Protein AF-A0A506U8W3-F1 (afdb_monomer_lite)

Radius of gyration: 16.43 Å; chains: 1; bounding box: 35×48×32 Å

Sequence (92 aa):
MG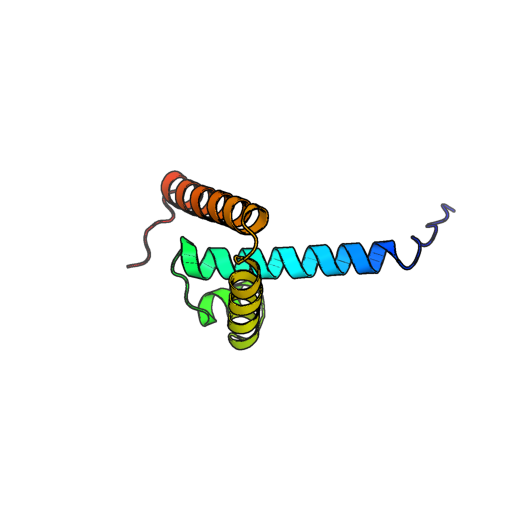QMGALPVGEERLQRRGGAHLRQMAMYVCHVALGLSLNEIGQGFGRDRTTVAYACRVVEDRRDDADYDAFVARIERLAIEIVVTLGLGDHG

Foldseek 3Di:
DDDPDDDPPVVVVVVVVVVLLVLLLVLQLCCPLVVDQLPVSCVVVVHDSVSSVVSNVVLVVVCVDVVSVVVSVVVSVVVNVVCVVVVVPDDD

pLDDT: mean 85.16, std 17.0, range [40.78, 98.0]

Organism: NCBI:txid2590451

InterPro domains:
  IPR010921 Trp repressor/replication initiator [G3DSA:1.10.1750.10] (9-83)
  IPR010921 Trp repressor/replication initiator [SSF48295] (17-77)
  IPR013159 Chromosomal replication initiator, DnaA C-terminal [PF08299] (19-58)
  IPR013159 Chromosomal replication initiator, DnaA C-terminal [SM00760] (10-59)
  IPR013159 Chromosomal replication initiator, DnaA C-terminal [cd06571] (20-60)

Secondary structure (DSSP, 8-state):
----PPPPTTHHHHHHHHHHHHHHHHHHHHHHTT---HHHHHHHHTS-HHHHHHHHHHHHTTTTSHHHHHHHHHHHHHHHHHHHHTT-----

Structure (mmCIF, N/CA/C/O backbone):
data_AF-A0A506U8W3-F1
#
_entry.id   AF-A0A506U8W3-F1
#
loop_
_atom_site.group_PDB
_atom_site.id
_atom_site.type_symbol
_atom_site.label_atom_id
_atom_site.label_alt_id
_atom_site.label_comp_id
_atom_site.label_asym_id
_atom_site.label_entity_id
_atom_site.label_seq_id
_atom_site.pdbx_PDB_ins_code
_atom_site.Cartn_x
_atom_site.Cartn_y
_atom_site.Cartn_z
_atom_site.occupancy
_atom_site.B_iso_or_equiv
_atom_site.auth_seq_id
_atom_site.auth_comp_id
_atom_site.auth_asym_id
_atom_site.auth_atom_id
_atom_site.pdbx_PDB_model_num
ATOM 1 N N . MET A 1 1 ? 21.924 35.792 9.337 1.00 45.66 1 MET A N 1
ATOM 2 C CA . MET A 1 1 ? 21.052 36.032 8.169 1.00 45.66 1 MET A CA 1
ATOM 3 C C . MET A 1 1 ? 21.389 35.014 7.082 1.00 45.66 1 MET A C 1
ATOM 5 O O . MET A 1 1 ? 22.280 35.262 6.285 1.00 45.66 1 MET A O 1
ATOM 9 N N . GLY A 1 2 ? 20.769 33.831 7.116 1.00 50.78 2 GLY A N 1
ATOM 10 C CA . GLY A 1 2 ? 20.945 32.787 6.098 1.00 50.78 2 GLY A CA 1
ATOM 11 C C . GLY A 1 2 ? 19.735 32.779 5.173 1.00 50.78 2 GLY A C 1
ATOM 12 O O . GLY A 1 2 ? 18.608 32.679 5.649 1.00 50.78 2 GLY A O 1
ATOM 13 N N . GLN A 1 3 ? 19.968 32.954 3.876 1.00 53.59 3 GLN A N 1
ATOM 14 C CA . GLN A 1 3 ? 18.917 33.003 2.866 1.00 53.59 3 GLN A CA 1
ATOM 15 C C . GLN A 1 3 ? 18.348 31.594 2.655 1.00 53.59 3 GLN A C 1
ATOM 17 O O . GLN A 1 3 ? 19.023 30.731 2.097 1.00 53.59 3 GLN A O 1
ATOM 22 N N . MET A 1 4 ? 17.111 31.364 3.101 1.00 49.62 4 MET A N 1
ATOM 23 C CA . MET A 1 4 ? 16.310 30.203 2.708 1.00 49.62 4 MET A CA 1
ATOM 24 C C . MET A 1 4 ? 15.828 30.452 1.273 1.00 49.62 4 MET A C 1
ATOM 26 O O . MET A 1 4 ? 14.772 31.043 1.052 1.00 49.62 4 MET A O 1
ATOM 30 N N . GLY A 1 5 ? 16.669 30.104 0.297 1.00 53.69 5 GLY A N 1
ATOM 31 C CA . GLY A 1 5 ? 16.329 30.184 -1.121 1.00 53.69 5 GLY A CA 1
ATOM 32 C C . GLY A 1 5 ? 15.113 29.311 -1.416 1.00 53.69 5 GLY A C 1
ATOM 33 O O . GLY A 1 5 ? 15.108 28.123 -1.101 1.00 53.69 5 GLY A O 1
ATOM 34 N N . ALA A 1 6 ? 14.072 29.917 -1.982 1.00 59.94 6 ALA A N 1
ATOM 35 C CA . ALA A 1 6 ? 12.876 29.222 -2.429 1.00 59.94 6 ALA A CA 1
ATOM 36 C C . ALA A 1 6 ? 13.254 28.125 -3.437 1.00 59.94 6 ALA A C 1
ATOM 38 O O . ALA A 1 6 ? 13.867 28.413 -4.468 1.00 59.94 6 ALA A O 1
ATOM 39 N N . LEU A 1 7 ? 12.894 26.876 -3.136 1.00 58.16 7 LEU A N 1
ATOM 40 C CA . LEU A 1 7 ? 13.006 25.771 -4.085 1.00 58.16 7 LEU A CA 1
ATOM 41 C C . LEU A 1 7 ? 12.114 26.070 -5.305 1.00 58.16 7 LEU A C 1
ATOM 43 O O . LEU A 1 7 ? 11.014 26.607 -5.140 1.00 58.16 7 LEU A O 1
ATOM 47 N N . PRO A 1 8 ? 12.556 25.764 -6.537 1.00 55.50 8 PRO A N 1
ATOM 48 C CA . PRO A 1 8 ? 11.778 26.035 -7.734 1.00 55.50 8 PRO A CA 1
ATOM 49 C C . PRO A 1 8 ? 1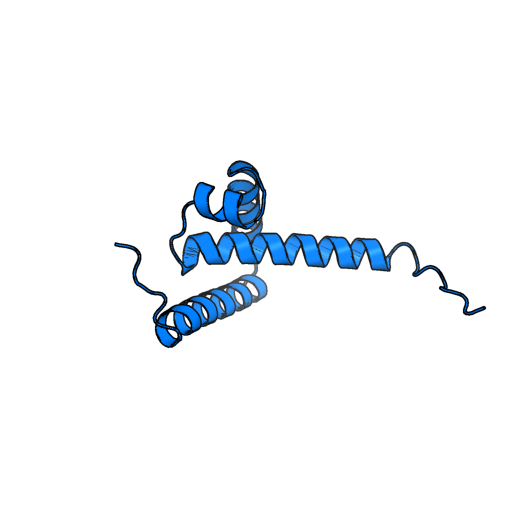0.425 25.319 -7.653 1.00 55.50 8 PRO A C 1
ATOM 51 O O . PRO A 1 8 ? 10.337 24.118 -7.406 1.00 55.50 8 PRO A O 1
ATOM 54 N N . VAL A 1 9 ? 9.355 26.071 -7.923 1.00 59.59 9 VAL A N 1
ATOM 55 C CA . VAL A 1 9 ? 7.928 25.715 -7.765 1.00 59.59 9 VAL A CA 1
ATOM 56 C C . VAL A 1 9 ? 7.516 24.403 -8.485 1.00 59.59 9 VAL A C 1
ATOM 58 O O . VAL A 1 9 ? 6.403 23.907 -8.301 1.00 59.59 9 VAL A O 1
ATOM 61 N N . GLY A 1 10 ? 8.392 23.801 -9.300 1.00 56.91 10 GLY A N 1
ATOM 62 C CA . GLY A 1 10 ? 8.233 22.475 -9.911 1.00 56.91 10 GLY A CA 1
ATOM 63 C C . GLY A 1 10 ? 8.607 21.287 -9.009 1.00 56.91 10 GLY A C 1
ATOM 64 O O . GLY A 1 10 ? 7.894 20.280 -9.023 1.00 56.91 10 GLY A O 1
ATOM 65 N N . GLU A 1 11 ? 9.653 21.404 -8.188 1.00 55.66 11 GLU A N 1
ATOM 66 C CA . GLU A 1 11 ? 10.155 20.315 -7.332 1.00 55.66 11 GLU A CA 1
ATOM 67 C C . GLU A 1 11 ? 9.216 20.051 -6.153 1.00 55.66 11 GLU A C 1
ATOM 69 O O . GLU A 1 11 ? 8.894 18.903 -5.855 1.00 55.66 11 GLU A O 1
ATOM 74 N N . GLU A 1 12 ? 8.652 21.105 -5.556 1.00 62.09 12 GLU A N 1
ATOM 75 C CA . GLU A 1 12 ? 7.658 20.967 -4.487 1.00 62.09 12 GLU A CA 1
ATOM 76 C C . GLU A 1 12 ? 6.397 20.223 -4.943 1.00 62.09 12 GLU A C 1
ATOM 78 O O . GLU A 1 12 ? 5.831 19.427 -4.192 1.00 62.09 12 GLU A O 1
ATOM 83 N N . ARG A 1 13 ? 5.931 20.455 -6.178 1.00 57.78 13 ARG A N 1
ATOM 84 C CA . ARG A 1 13 ? 4.752 19.754 -6.710 1.00 57.78 13 ARG A CA 1
ATOM 85 C C . ARG A 1 13 ? 5.049 18.287 -6.985 1.00 57.78 13 ARG A C 1
ATOM 87 O O . ARG A 1 13 ? 4.193 17.449 -6.707 1.00 57.78 13 ARG A O 1
ATOM 94 N N . LEU A 1 14 ? 6.233 17.977 -7.510 1.00 53.38 14 LEU A N 1
ATOM 95 C CA . LEU A 1 14 ? 6.684 16.602 -7.708 1.00 53.38 14 LEU A CA 1
ATOM 96 C C . LEU A 1 14 ? 6.833 15.878 -6.364 1.00 53.38 14 LEU A C 1
ATOM 98 O O . LEU A 1 14 ? 6.323 14.772 -6.217 1.00 53.38 14 LEU A O 1
ATOM 102 N N . GLN A 1 15 ? 7.403 16.542 -5.358 1.00 65.50 15 GLN A N 1
ATOM 103 C CA . GLN A 1 15 ? 7.549 16.005 -4.007 1.00 65.50 15 GLN A CA 1
ATOM 104 C C . GLN A 1 15 ? 6.191 15.753 -3.340 1.00 65.50 15 GLN A C 1
ATOM 106 O O . GLN A 1 15 ? 5.959 14.693 -2.756 1.00 65.50 15 GLN A O 1
ATOM 111 N N . ARG A 1 16 ? 5.241 16.689 -3.477 1.00 62.75 16 ARG A N 1
ATOM 112 C CA . ARG A 1 16 ? 3.860 16.517 -2.992 1.00 62.75 16 ARG A CA 1
ATOM 113 C C . ARG A 1 16 ? 3.143 15.373 -3.715 1.00 62.75 16 ARG A C 1
ATOM 115 O O . ARG A 1 16 ? 2.413 14.623 -3.066 1.00 62.75 16 ARG A O 1
ATOM 122 N N . ARG A 1 17 ? 3.359 15.215 -5.028 1.00 62.44 17 ARG A N 1
ATOM 123 C CA . ARG A 1 17 ? 2.823 14.102 -5.833 1.00 62.44 17 ARG A CA 1
ATOM 124 C C . ARG A 1 17 ? 3.425 12.758 -5.422 1.00 62.44 17 ARG A C 1
ATOM 126 O O . ARG A 1 17 ? 2.670 11.811 -5.227 1.00 62.44 17 ARG A O 1
ATOM 133 N N . GLY A 1 18 ? 4.736 12.702 -5.194 1.00 71.12 18 GLY A N 1
ATOM 134 C CA . GLY A 1 18 ? 5.415 11.529 -4.641 1.00 71.12 18 GLY A CA 1
ATOM 135 C C . GLY A 1 18 ? 4.856 11.149 -3.269 1.00 71.12 18 GLY A C 1
ATOM 136 O O . GLY A 1 18 ? 4.493 9.999 -3.041 1.00 71.12 18 GLY A O 1
ATOM 137 N N . GLY A 1 19 ? 4.655 12.131 -2.385 1.00 81.75 19 GLY A N 1
ATOM 138 C CA . GLY A 1 19 ? 4.047 11.907 -1.071 1.00 81.75 19 GLY A CA 1
ATOM 139 C C . GLY A 1 19 ? 2.582 11.454 -1.126 1.00 81.75 19 GLY A C 1
ATOM 140 O O . GLY A 1 19 ? 2.150 10.657 -0.295 1.00 81.75 19 GLY A O 1
ATOM 141 N N . ALA A 1 20 ? 1.798 11.933 -2.097 1.00 87.94 20 ALA A N 1
ATOM 142 C CA . ALA A 1 20 ? 0.425 11.469 -2.301 1.00 87.94 20 ALA A CA 1
ATOM 143 C C . ALA A 1 20 ? 0.389 10.000 -2.739 1.00 87.94 20 ALA A C 1
ATOM 145 O O . ALA A 1 20 ? -0.354 9.216 -2.153 1.00 87.94 20 ALA A O 1
ATOM 146 N N . HIS A 1 21 ? 1.248 9.630 -3.685 1.00 89.88 21 HIS A N 1
ATOM 147 C CA . HIS A 1 21 ? 1.364 8.260 -4.161 1.00 89.88 21 HIS A CA 1
ATOM 148 C C . HIS A 1 21 ? 1.823 7.296 -3.058 1.00 89.88 21 HIS A C 1
ATOM 150 O O . HIS A 1 21 ? 1.278 6.204 -2.916 1.00 89.88 21 HIS A O 1
ATOM 156 N N . LEU A 1 22 ? 2.816 7.681 -2.252 1.00 91.31 22 LEU A N 1
ATOM 157 C CA . LEU A 1 22 ? 3.284 6.849 -1.139 1.00 91.31 22 LEU A CA 1
ATOM 158 C C . LEU A 1 22 ? 2.170 6.582 -0.124 1.00 91.31 22 LEU A C 1
ATOM 160 O O . LEU A 1 22 ? 2.011 5.451 0.323 1.00 91.31 22 LEU A O 1
ATOM 164 N N . ARG A 1 23 ? 1.352 7.594 0.195 1.00 94.19 23 ARG A N 1
ATOM 165 C CA . ARG A 1 23 ? 0.184 7.402 1.068 1.00 94.19 23 ARG A CA 1
ATOM 166 C C . ARG A 1 23 ? -0.848 6.463 0.457 1.00 94.19 23 ARG A C 1
ATOM 168 O O . ARG A 1 23 ? -1.398 5.644 1.182 1.00 94.19 23 ARG A O 1
ATOM 175 N N . GLN A 1 24 ? -1.100 6.571 -0.846 1.00 96.06 24 GLN A N 1
ATOM 176 C CA . GLN A 1 24 ? -2.035 5.680 -1.531 1.00 96.06 24 GLN A CA 1
ATOM 177 C C . GLN A 1 24 ? -1.555 4.224 -1.488 1.00 96.06 24 GLN A C 1
ATOM 179 O O . GLN A 1 24 ? -2.333 3.343 -1.138 1.00 96.06 24 GLN A O 1
ATOM 184 N N . MET A 1 25 ? -0.262 3.988 -1.740 1.00 96.00 25 MET A N 1
ATOM 185 C CA . MET A 1 25 ? 0.341 2.658 -1.596 1.00 96.00 25 MET A CA 1
ATOM 186 C C . MET A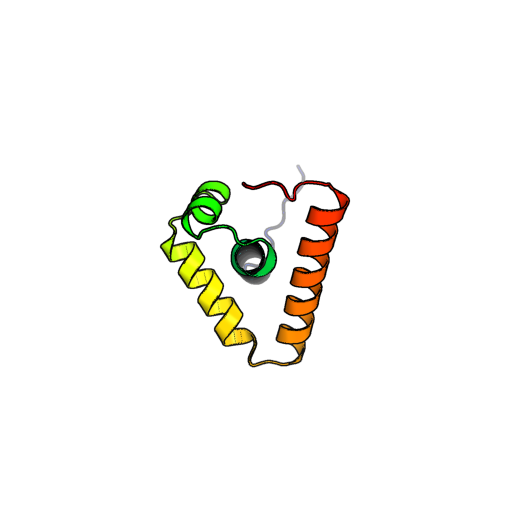 1 25 ? 0.277 2.139 -0.162 1.00 96.00 25 MET A C 1
ATOM 188 O O . MET A 1 25 ? -0.095 0.991 0.040 1.00 96.00 25 MET A O 1
ATOM 192 N N . ALA A 1 26 ? 0.596 2.967 0.836 1.00 95.44 26 ALA A N 1
ATOM 193 C CA . ALA A 1 26 ? 0.527 2.553 2.235 1.00 95.44 26 ALA A CA 1
ATOM 194 C C . ALA A 1 26 ? -0.898 2.127 2.627 1.00 95.44 26 ALA A C 1
ATOM 196 O O . ALA A 1 26 ? -1.083 1.064 3.210 1.00 95.44 26 ALA A O 1
ATOM 197 N N . MET A 1 27 ? -1.907 2.915 2.239 1.00 97.31 27 MET A N 1
ATOM 198 C CA . MET A 1 27 ? -3.319 2.579 2.447 1.00 97.31 27 MET A CA 1
ATOM 199 C C . MET A 1 27 ? -3.711 1.261 1.768 1.00 97.31 27 MET A C 1
ATOM 201 O O . MET A 1 27 ? -4.375 0.437 2.390 1.00 97.31 27 MET A O 1
ATOM 205 N N . TYR A 1 28 ? -3.284 1.051 0.519 1.00 97.81 28 TYR A N 1
ATOM 206 C CA . TYR A 1 28 ? -3.549 -0.184 -0.221 1.00 97.81 28 TYR A CA 1
ATOM 207 C C . TYR A 1 28 ? -2.916 -1.406 0.451 1.00 97.81 28 TYR A C 1
ATOM 209 O O . TYR A 1 28 ? -3.605 -2.388 0.698 1.00 97.81 28 TYR A O 1
ATOM 217 N N . VAL A 1 29 ? -1.635 -1.328 0.822 1.00 96.81 29 VAL A N 1
ATOM 218 C CA . VAL A 1 29 ? -0.913 -2.434 1.470 1.00 96.81 29 VAL A CA 1
ATOM 219 C C . VAL A 1 29 ? -1.531 -2.776 2.828 1.00 96.81 29 VAL A C 1
ATOM 221 O O . VAL A 1 29 ? -1.708 -3.952 3.130 1.00 96.81 29 VAL A O 1
ATOM 224 N N . CYS A 1 30 ? -1.935 -1.781 3.625 1.00 95.81 30 CYS A N 1
ATOM 225 C CA . CYS A 1 30 ? -2.672 -2.028 4.868 1.00 95.81 30 CYS A CA 1
ATOM 226 C C . CYS A 1 30 ? -3.989 -2.784 4.632 1.00 95.81 30 CYS A C 1
ATOM 228 O O . CYS A 1 30 ? -4.355 -3.634 5.438 1.00 95.81 30 CYS A O 1
ATOM 230 N N . HIS A 1 31 ? -4.696 -2.490 3.539 1.00 96.88 31 HIS A N 1
ATOM 231 C CA . HIS A 1 31 ? -5.951 -3.164 3.224 1.00 96.88 31 HIS A CA 1
ATOM 232 C C . HIS A 1 31 ? -5.731 -4.584 2.690 1.00 96.88 31 HIS A C 1
ATOM 234 O O . HIS A 1 31 ? -6.317 -5.534 3.199 1.00 96.88 31 HIS A O 1
ATOM 240 N N . VAL A 1 32 ? -4.876 -4.728 1.676 1.00 95.69 32 VAL A N 1
ATOM 241 C CA . VAL A 1 32 ? -4.707 -5.976 0.918 1.00 95.69 32 VAL A CA 1
ATOM 242 C C . VAL A 1 32 ? -3.794 -6.962 1.636 1.00 95.69 32 VAL A C 1
ATOM 244 O O . VAL A 1 32 ? -4.126 -8.138 1.734 1.00 95.69 32 VAL A O 1
ATOM 247 N N . ALA A 1 33 ? -2.654 -6.500 2.154 1.00 93.88 33 ALA A N 1
ATOM 248 C CA . ALA A 1 33 ? -1.658 -7.381 2.759 1.00 93.88 33 ALA A CA 1
ATOM 249 C C . ALA A 1 33 ? -1.926 -7.640 4.247 1.00 93.88 33 ALA A C 1
ATOM 251 O O . ALA A 1 33 ? -1.614 -8.720 4.740 1.00 93.88 33 ALA A O 1
ATOM 252 N N . LEU A 1 34 ? -2.490 -6.659 4.965 1.00 91.38 34 LEU A N 1
ATOM 253 C CA . LEU A 1 34 ? -2.725 -6.753 6.414 1.00 91.38 34 LEU A CA 1
ATOM 254 C C . LEU A 1 34 ? -4.198 -6.980 6.789 1.00 91.38 34 LEU A C 1
ATOM 256 O O . LEU A 1 34 ? -4.500 -7.153 7.964 1.00 91.38 34 LEU A O 1
ATOM 260 N N . GLY A 1 35 ? -5.117 -6.965 5.818 1.00 93.88 35 GLY A N 1
ATOM 261 C CA . GLY A 1 35 ? -6.537 -7.250 6.042 1.00 93.88 35 GLY A CA 1
ATOM 262 C C . GLY A 1 35 ? -7.308 -6.172 6.813 1.00 93.88 35 GLY A C 1
ATOM 263 O O . GLY A 1 35 ? -8.451 -6.410 7.198 1.00 93.88 35 GLY A O 1
ATOM 264 N N . LEU A 1 36 ? -6.724 -4.988 7.033 1.00 94.94 36 LEU A N 1
ATOM 265 C CA . LEU A 1 36 ? -7.392 -3.913 7.767 1.00 94.94 36 LEU A CA 1
ATOM 266 C C . LEU A 1 36 ? -8.582 -3.366 6.969 1.00 94.94 36 LEU A C 1
ATOM 268 O O . LEU A 1 36 ? -8.527 -3.196 5.743 1.00 94.94 36 LEU A O 1
ATOM 272 N N . SER A 1 37 ? -9.666 -3.027 7.663 1.00 97.12 37 SER A N 1
ATOM 273 C CA . SER A 1 37 ? -10.824 -2.414 7.019 1.00 97.12 37 SER A CA 1
ATOM 274 C C . SER A 1 37 ? -10.524 -0.978 6.571 1.00 97.12 37 SER A C 1
ATOM 276 O O . SER A 1 37 ? -9.713 -0.257 7.156 1.00 97.12 37 SER A O 1
ATOM 278 N N . LEU A 1 38 ? -11.254 -0.502 5.556 1.00 97.06 38 LEU A N 1
ATOM 279 C CA . LEU A 1 38 ? -11.132 0.880 5.068 1.00 97.06 38 LEU A CA 1
ATOM 280 C C . LEU A 1 38 ? -11.391 1.928 6.165 1.00 97.06 38 LEU A C 1
ATOM 282 O O . LEU A 1 38 ? -10.859 3.034 6.094 1.00 97.06 38 LEU A O 1
ATOM 286 N N . ASN A 1 39 ? -12.211 1.588 7.166 1.00 97.44 39 ASN A N 1
ATOM 287 C CA . ASN A 1 39 ? -12.487 2.455 8.308 1.00 97.44 39 ASN A CA 1
ATOM 288 C C . ASN A 1 39 ? -11.289 2.532 9.257 1.00 97.44 39 ASN A C 1
ATOM 290 O O . ASN A 1 39 ? -10.899 3.635 9.624 1.00 97.44 39 ASN A O 1
ATOM 294 N N . GLU A 1 40 ? -10.687 1.399 9.626 1.00 97.12 40 GLU A N 1
ATOM 295 C CA . GLU A 1 40 ? -9.503 1.364 10.500 1.00 97.12 40 GLU A CA 1
ATOM 296 C C . GLU A 1 40 ? -8.335 2.126 9.875 1.00 97.12 40 GLU A C 1
ATOM 298 O O . GLU A 1 40 ? -7.713 2.971 10.522 1.00 97.12 40 GLU A O 1
ATOM 303 N N . ILE A 1 41 ? -8.106 1.910 8.578 1.00 97.38 41 ILE A N 1
ATOM 304 C CA . ILE A 1 41 ? -7.089 2.635 7.814 1.00 97.38 41 ILE A CA 1
ATOM 305 C C . ILE A 1 41 ? -7.438 4.125 7.751 1.00 97.38 41 ILE A C 1
ATOM 307 O O . ILE A 1 41 ? -6.581 4.974 7.986 1.00 97.38 41 ILE A O 1
ATOM 311 N N . GLY A 1 42 ? -8.697 4.468 7.468 1.00 96.81 42 GLY A N 1
ATOM 312 C CA . GLY A 1 42 ? -9.153 5.856 7.433 1.00 96.81 42 GLY A CA 1
ATOM 313 C C . GLY A 1 42 ? -8.849 6.581 8.743 1.00 96.81 42 GLY A C 1
ATOM 314 O O . GLY A 1 42 ? -8.204 7.630 8.730 1.00 96.81 42 GLY A O 1
ATOM 315 N N . GLN A 1 43 ? -9.205 5.973 9.875 1.00 96.81 43 GLN A N 1
ATOM 316 C CA . GLN A 1 43 ? -8.921 6.532 11.195 1.00 96.81 43 GLN A CA 1
ATOM 317 C C . GLN A 1 43 ? -7.418 6.665 11.458 1.00 96.81 43 GLN A C 1
ATOM 319 O O . GLN A 1 43 ? -6.969 7.736 11.866 1.00 96.81 43 GLN A O 1
ATOM 324 N N . GLY A 1 44 ? -6.622 5.635 11.148 1.00 95.00 44 GLY A N 1
ATOM 325 C CA . GLY A 1 44 ? -5.166 5.669 11.327 1.00 95.00 44 GLY A CA 1
ATOM 326 C C . GLY A 1 44 ? -4.469 6.766 10.513 1.00 95.00 44 GLY A C 1
ATOM 327 O O . GLY A 1 44 ? -3.487 7.352 10.963 1.00 95.00 44 GLY A O 1
ATOM 328 N N . PHE A 1 45 ? -5.001 7.099 9.334 1.00 93.50 45 PHE A N 1
ATOM 329 C CA . PHE A 1 45 ? -4.466 8.151 8.464 1.00 93.50 45 PHE A CA 1
ATOM 330 C C . PHE A 1 45 ? -5.164 9.515 8.629 1.00 93.50 45 PHE A C 1
ATOM 332 O O . PHE A 1 45 ? -4.787 10.474 7.944 1.00 93.50 45 PHE A O 1
ATOM 339 N N . GLY A 1 46 ? -6.179 9.626 9.495 1.00 95.19 46 GLY A N 1
ATOM 340 C CA . GLY A 1 46 ? -6.997 10.833 9.653 1.00 95.19 46 GLY A CA 1
ATOM 341 C C . GLY A 1 46 ? -7.764 11.212 8.380 1.00 95.19 46 GLY A C 1
ATOM 342 O O . GLY A 1 46 ? -7.837 12.389 8.021 1.00 95.19 46 GLY A O 1
ATOM 343 N N . ARG A 1 47 ? -8.263 10.216 7.640 1.00 95.88 47 ARG A N 1
ATOM 344 C CA . ARG A 1 47 ? -8.974 10.358 6.360 1.00 95.88 47 ARG A CA 1
ATOM 345 C C . ARG A 1 47 ? -10.302 9.612 6.373 1.00 95.88 47 ARG A C 1
ATOM 347 O O . ARG A 1 47 ? -10.484 8.642 7.095 1.00 95.88 47 ARG A O 1
ATOM 354 N N . ASP A 1 48 ? -11.216 10.038 5.507 1.00 97.00 48 ASP A N 1
ATOM 355 C CA . ASP A 1 48 ? -12.467 9.312 5.299 1.00 97.00 48 ASP A CA 1
ATOM 356 C C . ASP A 1 48 ? -12.217 7.964 4.598 1.00 97.00 48 ASP A C 1
ATOM 358 O O . ASP A 1 48 ? -11.348 7.859 3.725 1.00 97.00 48 ASP A O 1
ATOM 362 N N . ARG A 1 49 ? -13.021 6.944 4.919 1.00 97.00 49 ARG A N 1
ATOM 363 C CA . ARG A 1 49 ? -12.945 5.607 4.301 1.00 97.00 49 ARG A CA 1
ATOM 364 C C . ARG A 1 49 ? -13.023 5.640 2.768 1.00 97.00 49 ARG A C 1
ATOM 366 O O . ARG A 1 49 ? -12.433 4.794 2.103 1.00 97.00 49 ARG A O 1
ATOM 373 N N . THR A 1 50 ? -13.717 6.622 2.185 1.00 97.88 50 THR A N 1
ATOM 374 C CA . THR A 1 50 ? -13.792 6.815 0.727 1.00 97.88 50 THR A CA 1
ATOM 375 C C . THR A 1 50 ? -12.464 7.282 0.136 1.00 97.88 50 THR A C 1
ATOM 377 O O . THR A 1 50 ? -12.146 6.927 -0.995 1.00 97.88 50 THR A O 1
ATOM 380 N N . THR A 1 51 ? -11.640 8.002 0.907 1.00 97.12 51 THR A N 1
ATOM 381 C CA . THR A 1 51 ? -10.266 8.347 0.507 1.00 97.12 51 THR A CA 1
ATOM 382 C C . THR A 1 51 ? -9.399 7.094 0.432 1.00 97.12 51 THR A C 1
ATOM 384 O O . THR A 1 51 ? -8.605 6.961 -0.496 1.00 97.12 51 THR A O 1
ATOM 387 N N . VAL A 1 52 ? -9.573 6.160 1.372 1.00 97.75 52 VAL A N 1
ATOM 388 C CA . VAL A 1 52 ? -8.877 4.864 1.361 1.00 97.75 52 VAL A CA 1
ATOM 389 C C . VAL A 1 52 ? -9.344 4.015 0.179 1.00 97.75 52 VAL A C 1
ATOM 391 O O . VAL A 1 52 ? -8.516 3.481 -0.551 1.00 97.75 52 VAL A O 1
ATOM 394 N N . ALA A 1 53 ? -10.655 3.958 -0.079 1.00 98.00 53 ALA A N 1
ATOM 395 C CA . ALA A 1 53 ? -11.203 3.273 -1.251 1.00 98.00 53 ALA A CA 1
ATOM 396 C C . ALA A 1 53 ? -10.647 3.851 -2.565 1.00 98.00 53 ALA A C 1
ATOM 398 O O . ALA A 1 53 ? -10.234 3.107 -3.452 1.00 98.00 53 ALA A O 1
ATOM 399 N N . TYR A 1 54 ? -10.584 5.183 -2.668 1.00 97.81 54 TYR A N 1
ATOM 400 C CA . TYR A 1 54 ? -9.980 5.865 -3.810 1.00 97.81 54 TYR A CA 1
ATOM 401 C C . TYR A 1 54 ? -8.495 5.519 -3.958 1.00 97.81 54 TYR A C 1
ATOM 403 O O . TYR A 1 54 ? -8.047 5.220 -5.059 1.00 97.81 54 TYR A O 1
ATOM 411 N N . ALA A 1 55 ? -7.733 5.519 -2.861 1.00 97.12 55 ALA A N 1
ATOM 412 C CA . ALA A 1 55 ? -6.334 5.108 -2.872 1.00 97.12 55 ALA A CA 1
ATOM 413 C C . ALA A 1 55 ? -6.156 3.671 -3.374 1.00 97.12 55 ALA A C 1
ATOM 415 O O . ALA A 1 55 ? -5.297 3.441 -4.221 1.00 97.12 55 ALA A O 1
ATOM 416 N N . CYS A 1 56 ? -6.989 2.739 -2.902 1.00 97.94 56 CYS A N 1
ATOM 417 C CA . CYS A 1 56 ? -6.917 1.346 -3.330 1.00 97.94 56 CYS A CA 1
ATOM 418 C C . CYS A 1 56 ? -7.169 1.215 -4.831 1.00 97.94 56 CYS A C 1
ATOM 420 O O . CYS A 1 56 ? -6.381 0.590 -5.529 1.00 97.94 56 CYS A O 1
ATOM 422 N N . ARG A 1 57 ? -8.208 1.889 -5.335 1.00 97.81 57 ARG A N 1
ATOM 423 C CA . ARG A 1 57 ? -8.513 1.916 -6.766 1.00 97.81 57 ARG A CA 1
ATOM 424 C C . ARG A 1 57 ? -7.363 2.486 -7.597 1.00 97.81 57 ARG A C 1
ATOM 426 O O . ARG A 1 57 ? -7.004 1.897 -8.600 1.00 97.81 57 ARG A O 1
ATOM 433 N N . VAL A 1 58 ? -6.772 3.608 -7.181 1.00 96.94 58 VAL A N 1
ATOM 434 C CA . VAL A 1 58 ? -5.649 4.229 -7.910 1.00 96.94 58 VAL A CA 1
ATOM 435 C C . VAL A 1 58 ? -4.439 3.299 -7.994 1.00 96.94 58 VAL A C 1
ATOM 437 O O . VAL A 1 58 ? -3.745 3.297 -9.007 1.00 96.94 58 VAL A O 1
ATOM 440 N N . VAL A 1 59 ? -4.158 2.544 -6.929 1.00 96.81 59 VAL A N 1
ATOM 441 C CA . VAL A 1 59 ? -3.067 1.565 -6.938 1.00 96.81 59 VAL A CA 1
ATOM 442 C C . VAL A 1 59 ? -3.416 0.397 -7.855 1.00 96.81 59 VAL A C 1
ATOM 4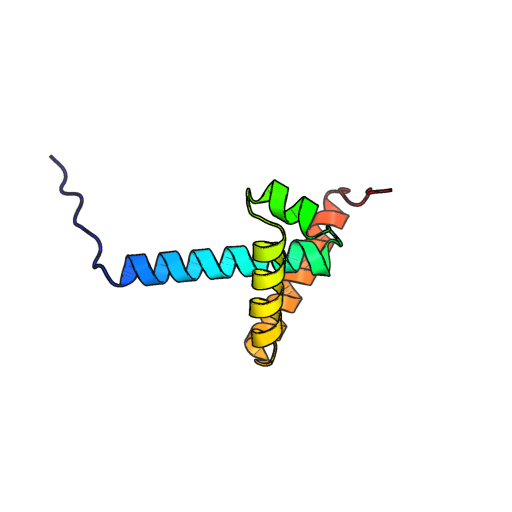44 O O . VAL A 1 59 ? -2.583 0.063 -8.689 1.00 96.81 59 VAL A O 1
ATOM 447 N N . GLU A 1 60 ? -4.628 -0.154 -7.751 1.00 96.81 60 GLU A N 1
ATOM 448 C CA . GLU A 1 60 ? -5.099 -1.278 -8.570 1.00 96.81 60 GLU A CA 1
ATOM 449 C C . GLU A 1 60 ? -5.100 -0.944 -10.065 1.00 96.81 60 GLU A C 1
ATOM 451 O O . GLU A 1 60 ? -4.493 -1.662 -10.849 1.00 96.81 60 GLU A O 1
ATOM 456 N N . ASP A 1 61 ? -5.652 0.213 -10.444 1.00 96.94 61 ASP A N 1
ATOM 457 C CA . ASP A 1 61 ? -5.670 0.705 -11.829 1.00 96.94 61 ASP A CA 1
ATOM 458 C C . ASP A 1 61 ? -4.241 0.862 -12.404 1.00 96.94 61 ASP A C 1
ATOM 460 O O . ASP A 1 61 ? -4.047 0.895 -13.616 1.00 96.94 61 ASP A O 1
ATOM 464 N N . ARG A 1 62 ? -3.215 0.986 -11.548 1.00 95.50 62 ARG A N 1
ATOM 465 C CA . ARG A 1 62 ? -1.809 1.096 -11.963 1.00 95.50 62 ARG A CA 1
ATOM 466 C C . ARG A 1 62 ? -1.084 -0.257 -12.013 1.00 95.50 62 ARG A C 1
ATOM 468 O O . ARG A 1 62 ? -0.019 -0.326 -12.624 1.00 95.50 62 ARG A O 1
ATOM 475 N N . ARG A 1 63 ? -1.629 -1.322 -11.411 1.00 95.94 63 ARG A N 1
ATOM 476 C CA . ARG A 1 63 ? -1.034 -2.677 -11.439 1.00 95.94 63 ARG A CA 1
ATOM 477 C C . ARG A 1 63 ? -1.088 -3.340 -12.820 1.00 95.94 63 ARG A C 1
ATOM 479 O O . ARG A 1 63 ? -0.451 -4.367 -13.009 1.00 95.94 63 ARG A O 1
ATOM 486 N N . ASP A 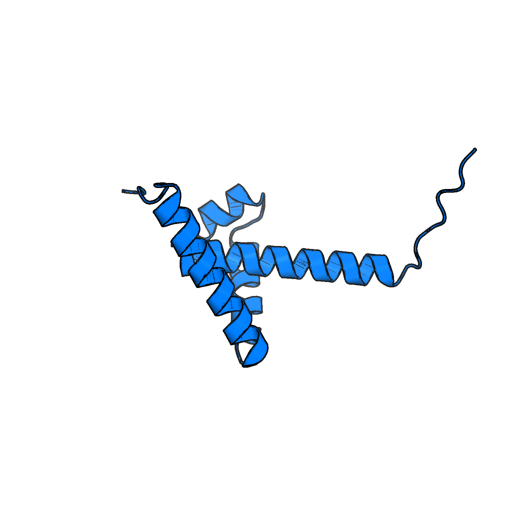1 64 ? -1.745 -2.723 -13.802 1.00 95.50 64 ASP A N 1
ATOM 487 C CA . ASP A 1 64 ? -1.632 -3.118 -15.214 1.00 95.50 64 ASP A CA 1
ATOM 488 C C . ASP A 1 64 ? -0.198 -2.949 -15.768 1.00 95.50 64 ASP A C 1
ATOM 490 O O . ASP A 1 64 ? 0.176 -3.580 -16.758 1.00 95.50 64 ASP A O 1
ATOM 494 N N . ASP A 1 65 ? 0.625 -2.106 -15.136 1.00 97.19 65 ASP A N 1
ATOM 495 C CA . ASP A 1 65 ? 2.052 -1.972 -15.431 1.00 97.19 65 ASP A CA 1
ATOM 496 C C . ASP A 1 65 ? 2.863 -3.026 -14.659 1.00 97.19 65 ASP A C 1
ATOM 498 O O . ASP A 1 65 ? 2.864 -3.050 -13.427 1.00 97.19 65 ASP A O 1
ATOM 502 N N . ALA A 1 66 ? 3.582 -3.886 -15.385 1.00 96.56 66 ALA A N 1
ATOM 503 C CA . ALA A 1 66 ? 4.295 -5.024 -14.804 1.00 96.56 66 ALA A CA 1
ATOM 504 C C . ALA A 1 66 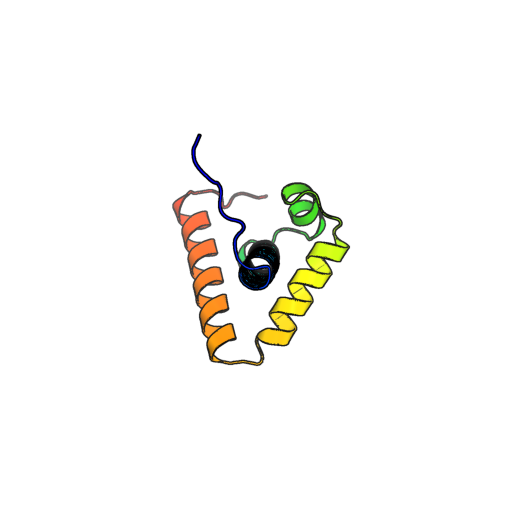? 5.423 -4.626 -13.830 1.00 96.56 66 ALA A C 1
ATOM 506 O O . ALA A 1 66 ? 5.657 -5.324 -12.840 1.00 96.56 66 ALA A O 1
ATOM 507 N N . ASP A 1 67 ? 6.114 -3.510 -14.079 1.00 96.25 67 ASP A N 1
ATOM 508 C CA . ASP A 1 67 ? 7.185 -3.038 -13.196 1.00 96.25 67 ASP A CA 1
ATOM 509 C C . ASP A 1 67 ? 6.594 -2.487 -11.893 1.00 96.25 67 ASP A C 1
ATOM 511 O O . ASP A 1 67 ? 7.118 -2.724 -10.796 1.00 96.25 67 ASP A O 1
ATOM 515 N N . TYR A 1 68 ? 5.473 -1.772 -12.002 1.00 94.06 68 TYR A N 1
ATOM 516 C CA . TYR A 1 68 ? 4.725 -1.280 -10.857 1.00 94.06 68 TYR A CA 1
ATOM 517 C C . TYR A 1 68 ? 4.115 -2.420 -10.036 1.00 94.06 68 TYR A C 1
ATOM 519 O O . TYR A 1 68 ? 4.240 -2.418 -8.809 1.00 94.06 68 TYR A O 1
ATOM 527 N N . ASP A 1 69 ? 3.515 -3.413 -10.691 1.00 96.62 69 ASP A N 1
ATOM 528 C CA . ASP A 1 69 ? 2.955 -4.594 -10.038 1.00 96.62 69 ASP A CA 1
ATOM 529 C C . ASP A 1 69 ? 4.021 -5.356 -9.243 1.00 96.62 69 ASP A C 1
ATOM 531 O O . ASP A 1 69 ? 3.861 -5.600 -8.044 1.00 96.62 69 ASP A O 1
ATOM 535 N N . ALA A 1 70 ? 5.173 -5.630 -9.863 1.00 96.50 70 ALA A N 1
ATOM 536 C CA . ALA A 1 70 ? 6.289 -6.292 -9.195 1.00 96.50 70 ALA A CA 1
ATOM 537 C C . ALA A 1 70 ? 6.800 -5.494 -7.981 1.00 96.50 70 ALA A C 1
ATOM 539 O O . ALA A 1 70 ? 7.181 -6.074 -6.952 1.00 96.50 70 ALA A O 1
ATOM 540 N N . PHE A 1 71 ? 6.804 -4.161 -8.079 1.00 95.19 71 PHE A N 1
ATOM 541 C CA . PHE A 1 71 ? 7.172 -3.278 -6.979 1.00 95.19 71 PHE A CA 1
ATOM 542 C C . PHE A 1 71 ? 6.173 -3.349 -5.818 1.00 95.19 71 PHE A C 1
ATOM 544 O O . PHE A 1 71 ? 6.597 -3.570 -4.679 1.00 95.19 71 PHE A O 1
ATOM 551 N N . VAL A 1 72 ? 4.871 -3.220 -6.094 1.00 95.69 72 VAL A N 1
ATOM 552 C CA . VAL A 1 72 ? 3.804 -3.326 -5.085 1.00 95.69 72 VAL A CA 1
ATOM 553 C C . VAL A 1 72 ? 3.833 -4.701 -4.424 1.00 95.69 72 VAL A C 1
ATOM 555 O O . VAL A 1 72 ? 3.889 -4.778 -3.198 1.00 95.69 72 VAL A O 1
ATOM 558 N N . ALA A 1 73 ? 3.950 -5.774 -5.209 1.00 96.19 73 ALA A N 1
ATOM 559 C CA . ALA A 1 73 ? 4.026 -7.141 -4.705 1.00 96.19 73 ALA A CA 1
ATOM 560 C C . ALA A 1 73 ? 5.212 -7.357 -3.749 1.00 96.19 73 ALA A C 1
ATOM 562 O O . ALA A 1 73 ? 5.126 -8.118 -2.783 1.00 96.19 73 ALA A O 1
ATOM 563 N N . ARG A 1 74 ? 6.347 -6.684 -3.982 1.00 96.62 74 ARG A N 1
ATOM 564 C CA . ARG A 1 74 ? 7.486 -6.736 -3.054 1.00 96.62 74 ARG A CA 1
ATOM 565 C C . ARG A 1 74 ? 7.186 -6.021 -1.737 1.00 96.62 74 ARG A C 1
ATOM 567 O O . ARG A 1 74 ? 7.601 -6.519 -0.695 1.00 96.62 74 ARG A O 1
ATOM 574 N N . ILE A 1 75 ? 6.482 -4.892 -1.771 1.00 95.62 75 ILE A N 1
ATOM 575 C CA . ILE A 1 75 ? 6.084 -4.172 -0.555 1.00 95.62 75 ILE A CA 1
ATOM 576 C C . ILE A 1 75 ? 5.060 -4.984 0.242 1.00 95.62 75 ILE A C 1
ATOM 578 O O . ILE A 1 75 ? 5.216 -5.100 1.453 1.00 95.62 75 ILE A O 1
ATOM 582 N N . GLU A 1 76 ? 4.064 -5.580 -0.418 1.00 95.38 76 GLU A N 1
ATOM 583 C CA . GLU A 1 76 ? 3.071 -6.455 0.223 1.00 95.38 76 GLU A CA 1
ATOM 584 C C . GLU A 1 76 ? 3.750 -7.600 0.983 1.00 95.38 76 GLU A C 1
ATOM 586 O O . GLU A 1 76 ? 3.491 -7.795 2.170 1.00 95.38 76 GLU A O 1
ATOM 591 N N . ARG A 1 77 ? 4.697 -8.296 0.334 1.00 95.50 77 ARG A N 1
ATOM 592 C CA . ARG A 1 77 ? 5.491 -9.355 0.978 1.00 95.50 77 ARG A CA 1
ATOM 593 C C . ARG A 1 77 ? 6.257 -8.843 2.194 1.00 95.50 77 ARG A C 1
ATOM 595 O O . ARG A 1 77 ? 6.199 -9.462 3.248 1.00 95.50 77 ARG A O 1
ATOM 602 N N . LEU A 1 78 ? 6.951 -7.710 2.065 1.00 94.75 78 LEU A N 1
ATOM 603 C CA . LEU A 1 78 ? 7.696 -7.124 3.183 1.00 94.75 78 LEU A CA 1
ATOM 604 C C . LEU A 1 78 ? 6.779 -6.726 4.345 1.00 94.75 78 LEU A C 1
ATOM 606 O O . LEU A 1 78 ? 7.153 -6.914 5.496 1.00 94.75 78 LEU A O 1
ATOM 610 N N . ALA A 1 79 ? 5.590 -6.192 4.065 1.00 92.88 79 ALA A N 1
ATOM 611 C CA . ALA A 1 79 ? 4.633 -5.816 5.098 1.00 92.88 79 ALA A CA 1
ATOM 612 C C . ALA A 1 79 ? 4.154 -7.035 5.901 1.00 92.88 79 ALA A C 1
ATOM 614 O O . ALA A 1 79 ? 4.138 -6.980 7.130 1.00 92.88 79 ALA A O 1
ATOM 615 N N . ILE A 1 80 ? 3.838 -8.140 5.217 1.00 92.19 80 ILE A N 1
ATOM 616 C CA . ILE A 1 80 ? 3.458 -9.409 5.856 1.00 92.19 80 ILE A CA 1
ATOM 617 C C . ILE A 1 80 ? 4.609 -9.932 6.722 1.00 92.19 80 ILE A C 1
ATOM 619 O O . ILE A 1 80 ? 4.408 -10.208 7.902 1.00 92.19 80 ILE A O 1
ATOM 623 N N . GLU A 1 81 ? 5.822 -10.000 6.169 1.00 93.19 81 GLU A N 1
ATOM 624 C CA . GLU A 1 81 ? 7.017 -10.457 6.892 1.00 93.19 81 GLU A CA 1
ATOM 625 C C . GLU A 1 81 ? 7.283 -9.633 8.156 1.00 93.19 81 GLU A C 1
ATOM 627 O O . GLU A 1 81 ? 7.575 -10.190 9.214 1.00 93.19 81 GLU A O 1
ATOM 632 N N . ILE A 1 82 ? 7.138 -8.306 8.079 1.00 91.12 82 ILE A N 1
ATOM 633 C CA . ILE A 1 82 ? 7.309 -7.412 9.230 1.00 91.12 82 ILE A CA 1
ATOM 634 C C . ILE A 1 82 ? 6.274 -7.723 10.312 1.00 91.12 82 ILE A C 1
ATOM 636 O O . ILE A 1 82 ? 6.641 -7.848 11.478 1.00 91.12 82 ILE A O 1
ATOM 640 N N . VAL A 1 83 ? 4.997 -7.865 9.953 1.00 87.00 83 VAL A N 1
ATOM 641 C CA . VAL A 1 83 ? 3.932 -8.147 10.928 1.00 87.00 83 VAL A CA 1
ATOM 642 C C . VAL A 1 83 ? 4.129 -9.509 11.593 1.00 87.00 83 VAL A C 1
ATOM 644 O O . VAL A 1 83 ? 4.016 -9.605 12.816 1.00 87.00 83 VAL A O 1
ATOM 647 N N . VAL A 1 84 ? 4.497 -10.531 10.815 1.00 85.00 84 VAL A N 1
ATOM 648 C CA . VAL A 1 84 ? 4.814 -11.875 11.322 1.00 85.00 84 VAL A CA 1
ATOM 649 C C . VAL A 1 84 ? 6.022 -11.830 12.260 1.00 85.00 84 VAL A C 1
ATOM 651 O O . VAL A 1 84 ? 5.955 -12.340 13.376 1.00 85.00 84 VAL A O 1
ATOM 654 N N . THR A 1 85 ? 7.106 -11.171 11.847 1.00 88.44 85 THR A N 1
ATOM 655 C CA . THR A 1 85 ? 8.354 -11.084 12.622 1.00 88.44 85 THR A CA 1
ATOM 656 C C . THR A 1 85 ? 8.174 -10.313 13.928 1.00 88.44 85 THR A C 1
ATOM 658 O O . THR A 1 85 ? 8.749 -10.682 14.950 1.00 88.44 85 THR A O 1
ATOM 661 N N . LEU A 1 86 ? 7.376 -9.242 13.913 1.00 81.81 86 LEU A N 1
ATOM 662 C CA . LEU A 1 86 ? 7.097 -8.429 15.097 1.00 81.81 86 LEU A CA 1
ATOM 663 C C . LEU A 1 86 ? 6.028 -9.044 16.014 1.00 81.81 86 LEU A C 1
ATOM 665 O O . LEU A 1 86 ? 5.762 -8.487 17.077 1.00 81.81 86 LEU A O 1
ATOM 669 N N . GLY A 1 87 ? 5.414 -10.167 15.625 1.00 72.88 87 GLY A N 1
ATOM 670 C CA . GLY A 1 87 ? 4.351 -10.804 16.401 1.00 72.88 87 GLY A CA 1
ATOM 671 C C . GLY A 1 87 ? 3.086 -9.949 16.520 1.00 72.88 87 GLY A C 1
ATOM 672 O O . GLY A 1 87 ? 2.333 -10.111 17.473 1.00 72.88 87 GLY A O 1
ATOM 673 N N . LEU A 1 88 ? 2.841 -9.039 15.570 1.00 67.38 88 LEU A N 1
ATOM 674 C CA . LEU A 1 88 ? 1.653 -8.172 15.557 1.00 67.38 88 LEU A CA 1
ATOM 675 C C . LEU A 1 88 ? 0.422 -8.857 14.931 1.00 67.38 88 LEU A C 1
ATOM 677 O O . LEU A 1 88 ? -0.589 -8.208 14.686 1.00 67.38 88 LEU A O 1
ATOM 681 N N . GLY A 1 89 ? 0.508 -10.160 14.658 1.00 57.41 89 GLY A N 1
ATOM 682 C CA . GLY A 1 89 ? -0.505 -10.952 13.961 1.00 57.41 89 GLY A CA 1
ATOM 683 C C . GLY A 1 89 ? -1.616 -11.521 14.843 1.00 57.41 89 GLY A C 1
ATOM 684 O O . GLY A 1 89 ? -2.043 -12.640 14.576 1.00 57.41 89 GLY A O 1
ATOM 685 N N . ASP A 1 90 ? -2.077 -10.797 15.865 1.00 55.16 90 ASP A N 1
ATOM 686 C CA . ASP A 1 90 ? -3.307 -11.166 16.575 1.00 55.16 90 ASP A CA 1
ATOM 687 C C . ASP A 1 90 ? -4.344 -10.045 16.485 1.00 55.16 90 ASP A C 1
ATOM 689 O O . ASP A 1 90 ? -4.326 -9.057 17.227 1.00 55.16 90 ASP A O 1
ATOM 693 N N . HIS A 1 91 ? -5.247 -10.213 15.526 1.00 56.91 91 HIS A N 1
ATOM 694 C CA . HIS A 1 91 ? -6.531 -9.537 15.491 1.00 56.91 91 HIS A CA 1
ATOM 695 C C . HIS A 1 91 ? -7.631 -10.598 15.380 1.00 56.91 91 HIS A C 1
ATOM 697 O O . HIS A 1 91 ? -8.310 -10.638 14.362 1.00 56.91 91 HIS A O 1
ATOM 703 N N . GLY A 1 92 ? -7.790 -11.420 16.428 1.00 40.78 92 GLY A N 1
ATOM 704 C CA . GLY A 1 92 ? -9.064 -12.065 16.792 1.00 40.78 92 GLY A CA 1
ATOM 705 C C . GLY A 1 92 ? -9.539 -13.223 15.922 1.00 40.78 92 GLY A C 1
ATOM 706 O O . GLY A 1 92 ? -9.931 -12.990 14.760 1.00 40.78 92 GLY A O 1
#